Protein AF-A0A319DM84-F1 (afdb_monomer_lite)

Radius of gyration: 21.56 Å; chains: 1; bounding box: 37×44×62 Å

InterPro domains:
  IPR001138 Zn(2)Cys(6) fungal-type DNA-binding domain [PF00172] (10-45)
  IPR001138 Zn(2)Cys(6) fungal-type DNA-binding domain [PS00463] (11-42)
  IPR001138 Zn(2)Cys(6) fungal-type DNA-binding domain [PS50048] (11-44)
  IPR036864 Zn(2)-C6 fungal-type DNA-binding domain superfamily [G3DSA:4.10.240.10] (7-73)
  IPR036864 Zn(2)-C6 fungal-type DNA-binding domain superfamily [SSF57701] (5-51)

Foldseek 3Di:
DPPPPADWDQAFPVCVVVVDDFADPPPDSLDTPVCVVVVHHGHIDGDDDPDDPPCPPPPDPPDDDDDDDDDDDD

Secondary structure (DSSP, 8-state):
-----PPBPSS-HHHHHS-----B-TT-TTSBHHHHHHT-----PBPPPSS-----------------------

Sequence (74 aa):
MTVTKQPRRHACNRCRTHKPRCERSRGNLDVCDRCVRSRLTCVSSPTLPMGRLRSIHTKHRYSRKSYEKQSNID

pLDDT: mean 72.72, std 17.66, range [38.97, 93.62]

Organism: NCBI:txid1448320

Structure (mmCIF, N/CA/C/O backbone):
data_AF-A0A319DM84-F1
#
_entry.id   AF-A0A319DM84-F1
#
loop_
_atom_site.group_PDB
_atom_site.id
_atom_site.type_symbol
_atom_site.label_atom_id
_atom_site.label_alt_id
_atom_site.label_comp_id
_atom_site.label_asym_id
_atom_site.label_entity_id
_atom_site.label_seq_id
_atom_site.pdbx_PDB_ins_code
_atom_site.Cartn_x
_atom_site.Cartn_y
_atom_site.Cartn_z
_atom_site.occupancy
_atom_site.B_iso_or_equiv
_atom_site.auth_seq_id
_atom_site.auth_comp_id
_atom_site.auth_asym_id
_atom_site.auth_atom_id
_atom_site.pdbx_PDB_model_num
ATOM 1 N 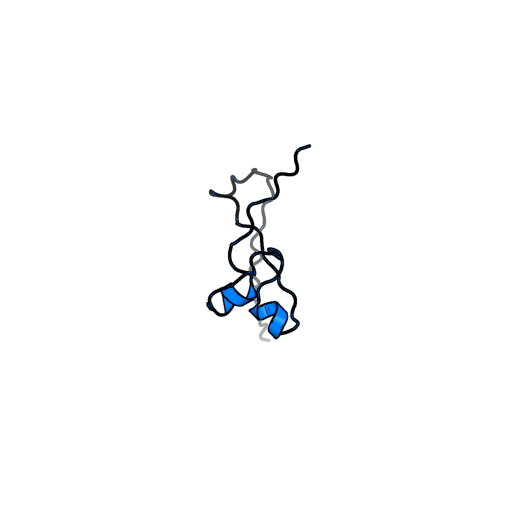N . MET A 1 1 ? -28.223 6.936 -3.813 1.00 38.97 1 MET A N 1
ATOM 2 C CA . MET A 1 1 ? -27.183 6.360 -2.931 1.00 38.97 1 MET A CA 1
ATOM 3 C C . MET A 1 1 ? -25.821 6.604 -3.569 1.00 38.97 1 MET A C 1
ATOM 5 O O . MET A 1 1 ? -25.435 5.869 -4.466 1.00 38.97 1 MET A O 1
ATOM 9 N N . THR A 1 2 ? -25.123 7.679 -3.205 1.00 44.72 2 THR A N 1
ATOM 10 C CA . THR A 1 2 ? -23.769 7.945 -3.711 1.00 44.72 2 THR A CA 1
ATOM 11 C C . THR A 1 2 ? -22.778 7.107 -2.904 1.00 44.72 2 THR A C 1
ATOM 13 O O . THR A 1 2 ? -22.507 7.393 -1.741 1.00 44.72 2 THR A O 1
ATOM 16 N N . VAL A 1 3 ? -22.263 6.023 -3.492 1.00 54.28 3 VAL A N 1
ATOM 17 C CA . VAL A 1 3 ? -21.174 5.234 -2.896 1.00 54.28 3 VAL A CA 1
ATOM 18 C C . VAL A 1 3 ? -19.924 6.109 -2.931 1.00 54.28 3 VAL A C 1
ATOM 20 O O . VAL A 1 3 ? -19.213 6.165 -3.933 1.00 54.28 3 VAL A O 1
ATOM 23 N N . THR A 1 4 ? -19.678 6.860 -1.859 1.00 52.78 4 THR A N 1
ATOM 24 C CA . THR A 1 4 ? -18.439 7.615 -1.693 1.00 52.78 4 THR A CA 1
ATOM 25 C C . THR A 1 4 ? -17.296 6.606 -1.642 1.00 52.78 4 THR A C 1
ATOM 27 O O . THR A 1 4 ? -17.111 5.874 -0.670 1.00 52.78 4 THR A O 1
ATOM 30 N N . LYS A 1 5 ? -16.556 6.493 -2.750 1.00 58.41 5 LYS A N 1
ATOM 31 C CA . LYS A 1 5 ?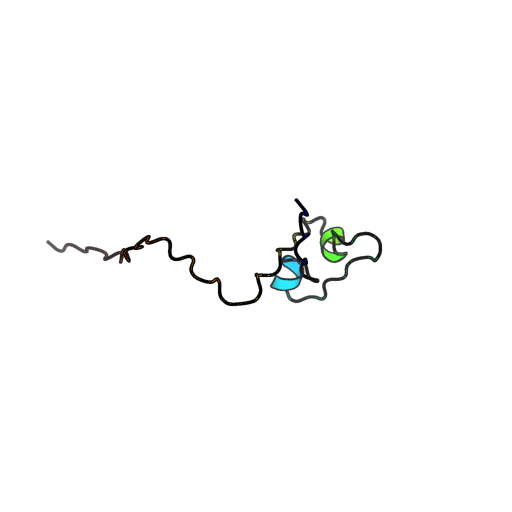 -15.373 5.637 -2.861 1.00 58.41 5 LYS A CA 1
ATOM 32 C C . LYS A 1 5 ? -14.393 6.132 -1.797 1.00 58.41 5 LYS A C 1
ATOM 34 O O . LYS A 1 5 ? -13.792 7.190 -1.968 1.00 58.41 5 LYS A O 1
ATOM 39 N N . GLN A 1 6 ? -14.311 5.431 -0.663 1.00 60.53 6 GLN A N 1
ATOM 40 C CA . GLN A 1 6 ? -13.486 5.890 0.451 1.00 60.53 6 GLN A CA 1
ATOM 41 C C . GLN A 1 6 ? -12.054 6.145 -0.035 1.00 60.53 6 GLN A C 1
ATOM 43 O O . GLN A 1 6 ? -11.539 5.350 -0.835 1.00 60.53 6 GLN A O 1
ATOM 48 N N . PRO A 1 7 ? -11.409 7.232 0.423 1.00 62.72 7 PRO A N 1
ATOM 49 C CA . PRO A 1 7 ? -10.060 7.559 -0.001 1.00 62.72 7 PRO A CA 1
ATOM 50 C C . PRO A 1 7 ? -9.134 6.384 0.323 1.00 62.72 7 PRO A C 1
ATOM 52 O O . PRO A 1 7 ? -8.972 5.969 1.470 1.00 62.72 7 PRO A O 1
ATOM 55 N N . ARG A 1 8 ? -8.554 5.781 -0.714 1.00 66.75 8 ARG A N 1
ATOM 56 C CA . ARG A 1 8 ? -7.602 4.683 -0.545 1.00 66.75 8 ARG A CA 1
ATOM 57 C C . ARG A 1 8 ? -6.252 5.249 -0.132 1.00 66.75 8 ARG A C 1
ATOM 59 O O . ARG A 1 8 ? -5.863 6.342 -0.536 1.00 66.75 8 ARG A O 1
ATOM 66 N N . ARG A 1 9 ? -5.503 4.482 0.658 1.00 74.00 9 ARG A N 1
ATOM 67 C CA . ARG A 1 9 ? -4.134 4.855 1.030 1.00 74.00 9 ARG A CA 1
ATOM 68 C C . ARG A 1 9 ? -3.223 4.870 -0.201 1.00 74.00 9 ARG A C 1
ATOM 70 O O . ARG A 1 9 ? -3.289 3.984 -1.057 1.00 74.00 9 ARG A O 1
ATOM 77 N N . HIS A 1 10 ? -2.301 5.834 -0.232 1.00 82.31 10 HIS A N 1
ATOM 78 C CA . HIS A 1 10 ? -1.301 5.956 -1.297 1.00 82.31 10 HIS A CA 1
ATOM 79 C C . HIS A 1 10 ? -0.357 4.738 -1.386 1.00 82.31 10 HIS A C 1
ATOM 81 O O . HIS A 1 10 ? 0.128 4.418 -2.464 1.00 82.31 10 HIS A O 1
ATOM 87 N N . ALA A 1 11 ? -0.110 4.022 -0.285 1.00 90.44 11 ALA A N 1
ATOM 88 C CA . ALA A 1 11 ? 0.710 2.808 -0.277 1.00 90.44 11 ALA A CA 1
ATOM 89 C C . ALA A 1 11 ? -0.135 1.543 -0.054 1.00 90.44 11 ALA A C 1
ATOM 91 O O . ALA A 1 11 ? -1.074 1.562 0.744 1.00 90.44 11 ALA A O 1
ATOM 92 N N . CYS A 1 12 ? 0.224 0.440 -0.722 1.00 92.31 12 CYS A N 1
ATOM 93 C CA . CYS A 1 12 ? -0.358 -0.879 -0.459 1.00 92.31 12 CYS A CA 1
ATOM 94 C C . CYS A 1 12 ? 0.131 -1.451 0.885 1.00 92.31 12 CYS A C 1
ATOM 96 O O . CYS A 1 12 ? 1.143 -1.008 1.436 1.00 92.31 12 CYS A O 1
ATOM 98 N N . ASN A 1 13 ? -0.561 -2.469 1.400 1.00 92.06 13 ASN A N 1
ATOM 99 C CA . ASN A 1 13 ? -0.266 -3.065 2.706 1.00 92.06 13 ASN A CA 1
ATOM 100 C C . ASN A 1 13 ? 1.171 -3.595 2.786 1.00 92.06 13 ASN A C 1
ATOM 102 O O . ASN A 1 13 ? 1.869 -3.329 3.758 1.00 92.06 13 ASN A O 1
ATOM 106 N N . ARG A 1 14 ? 1.657 -4.257 1.730 1.00 93.44 14 ARG A N 1
ATOM 107 C CA . ARG A 1 14 ? 3.012 -4.826 1.693 1.00 93.44 14 ARG A CA 1
ATOM 108 C C . ARG A 1 14 ? 4.094 -3.747 1.732 1.00 93.44 14 ARG A C 1
ATOM 110 O O . ARG A 1 14 ? 5.010 -3.821 2.546 1.00 93.44 14 ARG A O 1
ATOM 117 N N . CYS A 1 15 ? 3.966 -2.710 0.905 1.00 93.62 15 CYS A N 1
ATOM 118 C CA . CYS A 1 15 ? 4.905 -1.588 0.928 1.00 93.62 15 CYS A CA 1
ATOM 119 C C . CYS A 1 15 ? 4.838 -0.805 2.245 1.00 93.62 15 CYS A C 1
ATOM 121 O O . CYS A 1 15 ? 5.827 -0.226 2.673 1.00 93.62 15 CYS A O 1
ATOM 123 N N . ARG A 1 16 ? 3.696 -0.818 2.933 1.00 92.44 16 ARG A N 1
ATOM 124 C CA . ARG A 1 16 ? 3.576 -0.210 4.256 1.00 92.44 16 ARG A CA 1
ATOM 125 C C . ARG A 1 16 ? 4.279 -1.034 5.338 1.00 92.44 16 ARG A C 1
ATOM 127 O O . ARG A 1 16 ? 5.016 -0.458 6.130 1.00 92.44 16 ARG A O 1
ATOM 134 N N . THR A 1 17 ? 4.089 -2.354 5.350 1.00 92.56 17 THR A N 1
ATOM 135 C CA . THR A 1 17 ? 4.715 -3.267 6.323 1.00 92.56 17 THR A CA 1
ATOM 136 C C . THR A 1 17 ? 6.233 -3.262 6.204 1.00 92.56 17 THR A C 1
ATOM 138 O O . THR A 1 17 ? 6.931 -3.132 7.202 1.00 92.56 17 THR A O 1
ATOM 141 N N . HIS A 1 18 ? 6.751 -3.346 4.979 1.00 93.25 18 HIS A N 1
ATOM 142 C CA . HIS A 1 18 ? 8.196 -3.392 4.746 1.00 93.25 18 HIS A CA 1
ATOM 143 C C . HIS A 1 18 ? 8.841 -2.001 4.636 1.00 93.25 18 HIS A C 1
ATOM 145 O O . HIS A 1 18 ? 10.051 -1.903 4.457 1.00 93.25 18 HIS A O 1
ATOM 151 N N . LYS A 1 19 ? 8.032 -0.932 4.682 1.00 92.50 19 LYS A N 1
ATOM 152 C CA . LYS A 1 19 ? 8.419 0.476 4.497 1.00 92.50 19 LYS A CA 1
ATOM 153 C C . LYS A 1 19 ? 9.115 0.889 3.178 1.00 92.50 19 LYS A C 1
ATOM 155 O O . LYS A 1 19 ? 9.680 1.982 3.163 1.00 92.50 19 LYS A O 1
ATOM 160 N N . PRO A 1 20 ? 9.100 0.154 2.046 1.00 91.38 20 PRO A N 1
ATOM 161 C CA . PRO A 1 20 ? 9.583 0.742 0.804 1.00 91.38 20 PRO A CA 1
ATOM 162 C C . PRO A 1 20 ? 8.621 1.780 0.217 1.00 91.38 20 PRO A C 1
ATOM 164 O O . PRO A 1 20 ? 7.412 1.758 0.466 1.00 91.38 20 PRO A O 1
ATOM 167 N N . ARG A 1 21 ? 9.139 2.612 -0.695 1.00 90.94 21 ARG A N 1
ATOM 168 C CA . ARG A 1 21 ? 8.308 3.460 -1.556 1.00 90.94 21 ARG A CA 1
ATOM 169 C C . ARG A 1 21 ? 7.333 2.599 -2.369 1.00 90.94 21 ARG A C 1
ATOM 171 O O . ARG A 1 21 ? 7.725 1.621 -3.011 1.00 90.94 21 ARG A O 1
ATOM 178 N N . CYS A 1 22 ? 6.052 2.959 -2.320 1.00 92.12 22 CYS A N 1
ATOM 179 C CA . CYS A 1 22 ? 5.004 2.331 -3.117 1.00 92.12 22 CYS A CA 1
ATOM 180 C C . CYS A 1 22 ? 4.796 3.142 -4.398 1.00 92.12 22 CYS A C 1
ATOM 182 O O . CYS A 1 22 ? 4.155 4.189 -4.355 1.00 92.12 22 CYS A O 1
ATOM 184 N N . GLU A 1 23 ? 5.340 2.660 -5.513 1.00 90.50 23 GLU A N 1
ATOM 185 C CA . GLU A 1 23 ? 5.200 3.294 -6.828 1.00 90.50 23 GLU A CA 1
ATOM 186 C C . GLU A 1 23 ? 4.055 2.641 -7.603 1.00 90.50 23 GLU A C 1
ATOM 188 O O . GLU A 1 23 ? 4.032 1.424 -7.796 1.00 90.50 23 GLU A O 1
ATOM 193 N N . ARG A 1 24 ? 3.058 3.450 -7.970 1.00 87.06 24 ARG A N 1
ATOM 194 C CA . ARG A 1 24 ? 1.941 3.047 -8.827 1.00 87.06 24 ARG A CA 1
ATOM 195 C C . ARG A 1 24 ? 2.134 3.686 -10.188 1.00 87.06 24 ARG A C 1
ATOM 197 O O . ARG A 1 24 ? 2.225 4.910 -10.275 1.00 87.06 24 ARG A O 1
ATOM 204 N N . SER A 1 25 ? 2.183 2.862 -11.228 1.00 76.81 25 SER A N 1
ATOM 205 C CA . SER A 1 25 ? 2.261 3.342 -12.603 1.00 76.81 25 SER A CA 1
ATOM 206 C C . SER A 1 25 ? 1.043 4.202 -12.954 1.00 76.81 25 SER A C 1
ATOM 208 O O . SER A 1 25 ? -0.088 3.887 -12.580 1.00 76.81 25 SER A O 1
ATOM 210 N N . ARG A 1 26 ? 1.269 5.286 -13.709 1.00 66.88 26 ARG A N 1
ATOM 211 C CA . ARG A 1 26 ? 0.266 6.329 -14.010 1.00 66.88 26 ARG A CA 1
ATOM 212 C C . ARG A 1 26 ? -0.971 5.855 -14.798 1.00 66.88 26 ARG A C 1
ATOM 214 O O . ARG A 1 26 ? -1.891 6.644 -14.963 1.00 66.88 26 ARG A O 1
ATOM 221 N N . GLY A 1 27 ? -1.029 4.595 -15.236 1.00 66.44 27 GLY A N 1
ATOM 222 C CA . GLY A 1 27 ? -2.190 4.006 -15.920 1.00 66.44 27 GLY A CA 1
ATOM 223 C C . GLY A 1 27 ? -2.985 2.979 -15.104 1.00 66.44 27 GLY A C 1
ATOM 224 O O . GLY A 1 27 ? -4.097 2.648 -15.487 1.00 66.44 27 GLY A O 1
ATOM 225 N N . ASN A 1 28 ? -2.451 2.480 -13.981 1.00 65.88 28 ASN A N 1
ATOM 226 C CA . ASN A 1 28 ? -3.086 1.435 -13.172 1.00 65.88 28 ASN A CA 1
ATOM 227 C C . ASN A 1 28 ? -2.940 1.756 -11.681 1.00 65.88 28 ASN A C 1
ATOM 229 O O . ASN A 1 28 ? -1.992 1.343 -11.015 1.00 65.88 28 ASN A O 1
ATOM 233 N N . LEU A 1 29 ? -3.910 2.497 -11.143 1.00 73.25 29 LEU A N 1
ATOM 234 C CA . LEU A 1 29 ? -3.923 2.911 -9.735 1.00 73.25 29 LEU A CA 1
ATOM 235 C C . LEU A 1 29 ? -4.166 1.746 -8.759 1.00 73.25 29 LEU A C 1
ATOM 237 O O . LEU A 1 29 ? -3.947 1.893 -7.554 1.00 73.25 29 LEU A O 1
ATOM 241 N N . ASP A 1 30 ? -4.597 0.587 -9.254 1.00 80.38 30 ASP A N 1
ATOM 242 C CA . ASP A 1 30 ? -4.944 -0.557 -8.412 1.00 80.38 30 ASP A CA 1
ATOM 243 C C . ASP A 1 30 ? -3.723 -1.387 -7.982 1.00 80.38 30 ASP A C 1
ATOM 245 O O . ASP A 1 30 ? -3.705 -1.933 -6.873 1.00 80.38 30 ASP A O 1
ATOM 249 N N . VAL A 1 31 ? -2.654 -1.424 -8.788 1.00 88.94 31 VAL A N 1
ATOM 250 C CA . VAL A 1 31 ? -1.487 -2.294 -8.554 1.00 88.94 31 VAL A CA 1
ATOM 251 C C . VAL A 1 31 ? -0.184 -1.492 -8.586 1.00 88.94 31 VAL A C 1
ATOM 253 O O . VAL A 1 31 ? 0.028 -0.670 -9.468 1.00 88.94 31 VAL A O 1
ATOM 256 N N . CYS A 1 32 ? 0.701 -1.711 -7.607 1.00 91.44 32 CYS A N 1
ATOM 257 C CA . CYS A 1 32 ? 2.030 -1.093 -7.585 1.00 91.44 32 CYS A CA 1
ATOM 258 C C . CYS A 1 32 ? 3.078 -1.965 -8.290 1.00 91.44 32 CYS A C 1
ATOM 260 O O . CYS A 1 32 ? 2.978 -3.196 -8.279 1.00 91.44 32 CYS A O 1
ATOM 262 N N . ASP A 1 33 ? 4.132 -1.342 -8.817 1.00 91.44 33 ASP A N 1
ATOM 263 C CA . ASP A 1 33 ? 5.151 -2.010 -9.641 1.00 91.44 33 ASP A CA 1
ATOM 264 C C . ASP A 1 33 ? 5.830 -3.168 -8.892 1.00 91.44 33 ASP A C 1
ATOM 266 O O . ASP A 1 33 ? 6.155 -4.213 -9.453 1.00 91.44 33 ASP A O 1
ATOM 270 N N . ARG A 1 34 ? 5.979 -3.032 -7.571 1.00 92.06 34 ARG A N 1
ATOM 271 C CA . ARG A 1 34 ? 6.569 -4.069 -6.717 1.00 92.06 34 ARG A CA 1
ATOM 272 C C . ARG A 1 34 ? 5.685 -5.311 -6.603 1.00 92.06 34 ARG A C 1
ATOM 274 O O . ARG A 1 34 ? 6.197 -6.428 -6.621 1.00 92.06 34 ARG A O 1
ATOM 281 N N . CYS A 1 35 ? 4.371 -5.126 -6.490 1.00 92.81 35 CYS A N 1
ATOM 282 C CA . CYS A 1 35 ? 3.421 -6.2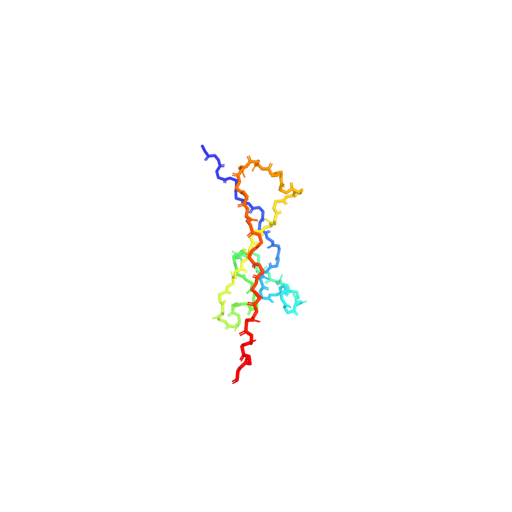35 -6.477 1.00 92.81 35 CYS A CA 1
ATOM 283 C C . CYS A 1 35 ? 3.347 -6.920 -7.846 1.00 92.81 35 CYS A C 1
ATOM 285 O O . CYS A 1 35 ? 3.344 -8.148 -7.878 1.00 92.81 35 CYS A O 1
ATOM 287 N N . VAL A 1 36 ? 3.399 -6.156 -8.948 1.00 92.12 36 VAL A N 1
ATOM 288 C CA . VAL A 1 36 ? 3.482 -6.704 -10.316 1.00 92.12 36 VAL A CA 1
ATOM 289 C C . VAL A 1 36 ? 4.728 -7.575 -10.473 1.00 92.12 36 VAL A C 1
ATOM 291 O O . VAL A 1 36 ? 4.624 -8.742 -10.840 1.00 92.12 36 VAL A O 1
ATOM 294 N N . ARG A 1 37 ? 5.908 -7.049 -10.114 1.00 92.50 37 ARG A N 1
ATOM 295 C CA . ARG A 1 37 ? 7.185 -7.777 -10.229 1.00 92.50 37 ARG A CA 1
ATOM 296 C C . ARG A 1 37 ? 7.229 -9.036 -9.369 1.00 92.50 37 ARG A C 1
ATOM 298 O O . ARG A 1 37 ? 7.808 -10.031 -9.780 1.00 92.50 37 ARG A O 1
ATOM 305 N N . SER A 1 38 ? 6.615 -9.003 -8.186 1.00 92.06 38 SER A N 1
ATOM 306 C CA . SER A 1 38 ? 6.499 -10.184 -7.322 1.00 92.06 38 SER A CA 1
ATOM 307 C C . SER A 1 38 ? 5.370 -11.140 -7.716 1.00 92.06 38 SER A C 1
ATOM 309 O O . SER A 1 38 ? 5.271 -12.192 -7.097 1.00 92.06 38 SER A O 1
ATOM 311 N N . ARG A 1 39 ? 4.497 -10.778 -8.668 1.00 92.06 39 ARG A N 1
ATOM 312 C CA . ARG A 1 39 ? 3.261 -11.514 -8.994 1.00 92.06 39 ARG A CA 1
ATOM 313 C C . ARG A 1 39 ? 2.388 -11.796 -7.762 1.00 92.06 39 ARG A C 1
ATOM 315 O O . ARG A 1 39 ? 1.814 -12.869 -7.622 1.00 92.06 39 ARG A O 1
ATOM 322 N N . LEU A 1 40 ? 2.310 -10.828 -6.850 1.00 90.56 40 LEU A N 1
ATOM 323 C CA . LEU A 1 40 ? 1.543 -10.937 -5.607 1.00 90.56 40 LEU A CA 1
ATOM 324 C C . LEU A 1 40 ? 0.372 -9.960 -5.587 1.00 90.56 40 LEU A C 1
ATOM 326 O O . LEU A 1 40 ? 0.431 -8.875 -6.168 1.00 90.56 40 LEU A O 1
ATOM 330 N N . THR A 1 41 ? -0.668 -10.316 -4.836 1.00 91.19 41 THR A N 1
ATOM 331 C CA . THR A 1 41 ? -1.869 -9.495 -4.676 1.00 91.19 41 THR A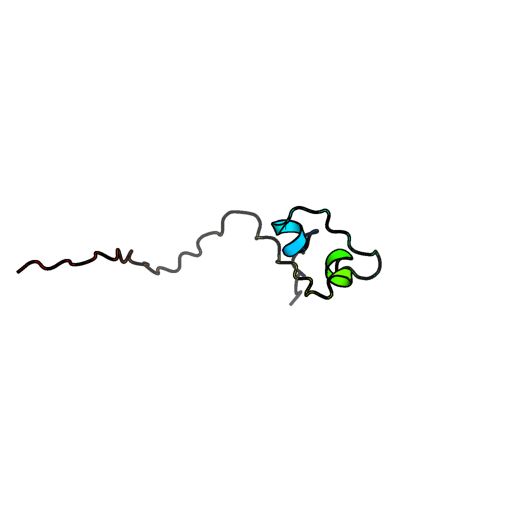 CA 1
ATOM 332 C C . THR A 1 41 ? -1.532 -8.123 -4.088 1.00 91.19 41 THR A C 1
ATOM 334 O O . THR A 1 41 ? -0.918 -8.003 -3.023 1.00 91.19 41 THR A O 1
ATOM 337 N N . CYS A 1 42 ? -1.960 -7.059 -4.769 1.00 92.31 42 CYS A N 1
ATOM 338 C CA . CYS A 1 42 ? -1.777 -5.683 -4.315 1.00 92.31 42 CYS A CA 1
ATOM 339 C C . CYS A 1 42 ? -3.012 -5.198 -3.549 1.00 92.31 42 CYS A C 1
ATOM 341 O O . CYS A 1 42 ? -3.947 -4.648 -4.124 1.00 92.31 42 CYS A O 1
ATOM 343 N N . VAL A 1 43 ? -3.014 -5.387 -2.229 1.00 90.75 43 VAL A N 1
ATOM 344 C CA . VAL A 1 43 ? -4.122 -4.948 -1.367 1.00 90.75 43 VAL A CA 1
ATOM 345 C C . VAL A 1 43 ? -3.837 -3.567 -0.779 1.00 90.75 43 VAL A C 1
ATOM 347 O O . VAL A 1 43 ? -2.759 -3.323 -0.233 1.00 90.75 43 VAL A O 1
ATOM 350 N N . SER A 1 44 ? -4.821 -2.668 -0.854 1.00 88.69 44 SER A N 1
ATOM 351 C CA . SER A 1 44 ? -4.799 -1.367 -0.172 1.00 88.69 44 SER A CA 1
ATOM 352 C C . SER A 1 44 ? -5.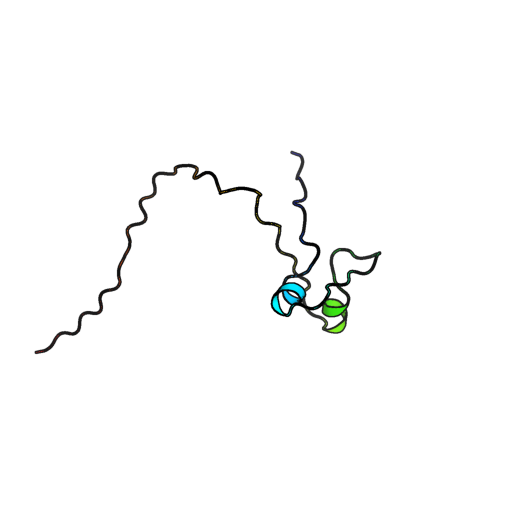992 -1.253 0.753 1.00 88.69 44 SER A C 1
ATOM 354 O O . SER A 1 44 ? -7.120 -1.096 0.290 1.00 88.69 44 SER A O 1
ATOM 356 N N . SER A 1 45 ? -5.742 -1.326 2.058 1.00 84.06 45 SER A N 1
ATOM 357 C CA . SER A 1 45 ? -6.800 -1.115 3.039 1.00 84.06 45 SER A CA 1
ATOM 358 C C . SER A 1 45 ? -7.300 0.337 2.998 1.00 84.06 45 SER A C 1
ATOM 360 O O . SER A 1 45 ? -6.498 1.253 2.754 1.00 84.06 45 SER A O 1
ATOM 362 N N . PRO A 1 46 ? -8.598 0.574 3.260 1.00 82.62 46 PRO A N 1
ATOM 363 C CA . PRO A 1 46 ? -9.133 1.925 3.379 1.00 82.62 46 PRO A CA 1
ATOM 364 C C . PRO A 1 46 ? -8.395 2.721 4.469 1.00 82.62 46 PRO A C 1
ATOM 366 O O . PRO A 1 46 ? -7.751 2.168 5.378 1.00 82.62 46 PRO A O 1
ATOM 369 N N . THR A 1 47 ? -8.426 4.048 4.367 1.00 78.31 47 THR A N 1
ATOM 370 C CA . THR A 1 47 ? -8.055 4.889 5.506 1.00 78.31 47 THR A CA 1
ATOM 371 C C . THR A 1 47 ? -9.035 4.654 6.646 1.00 78.31 47 THR A C 1
ATOM 373 O O . THR A 1 47 ? -10.210 4.366 6.438 1.00 78.31 47 THR A O 1
ATOM 376 N N . LEU A 1 48 ? -8.521 4.725 7.874 1.00 78.25 48 LEU A N 1
ATOM 377 C CA . LEU A 1 48 ? -9.413 4.727 9.025 1.00 78.25 48 LEU A CA 1
ATOM 378 C C . LEU A 1 48 ? -10.229 6.025 8.979 1.00 78.25 48 LEU A C 1
ATOM 380 O O . LEU A 1 48 ? -9.676 7.050 8.557 1.00 78.25 48 LEU A O 1
ATOM 384 N N . PRO A 1 49 ? -11.508 5.990 9.387 1.00 73.56 49 PRO A N 1
ATOM 385 C CA . PRO A 1 49 ? -12.301 7.201 9.493 1.00 73.56 49 PRO A CA 1
ATOM 386 C C . PRO A 1 49 ? -11.574 8.210 10.384 1.00 73.56 49 PRO A C 1
ATOM 388 O O . PRO A 1 49 ? -10.924 7.845 11.367 1.00 73.56 49 PRO A O 1
ATOM 391 N N . MET A 1 50 ? -11.651 9.480 10.001 1.00 73.38 50 MET A N 1
ATOM 392 C CA . MET A 1 50 ? -11.086 10.561 10.796 1.00 73.38 50 MET A CA 1
ATOM 393 C C . MET A 1 50 ? -11.899 10.746 12.076 1.00 73.38 50 MET A C 1
ATOM 395 O O . MET A 1 50 ? -13.128 10.777 12.047 1.00 73.38 50 MET A O 1
ATOM 399 N N . GLY A 1 51 ? -11.188 10.884 13.195 1.00 77.50 51 GLY A N 1
ATOM 400 C CA . GLY A 1 51 ? -11.772 11.064 14.519 1.00 77.50 51 GLY A CA 1
ATOM 401 C C . GLY A 1 51 ? -11.914 9.773 15.328 1.00 77.50 51 GLY A C 1
ATOM 402 O O . GLY A 1 51 ? -11.721 8.657 14.847 1.00 77.50 51 GLY A O 1
ATOM 403 N N . ARG A 1 52 ? -12.240 9.939 16.611 1.00 73.88 52 ARG A N 1
ATOM 404 C CA . ARG A 1 52 ? -12.606 8.831 17.496 1.00 73.88 52 ARG A CA 1
ATOM 405 C C . ARG A 1 52 ? -13.945 8.280 17.002 1.00 73.88 52 ARG A C 1
ATOM 407 O O . ARG A 1 52 ? -14.876 9.065 16.817 1.00 73.88 52 ARG A O 1
ATOM 414 N N . LEU A 1 53 ? -14.050 6.961 16.811 1.00 68.00 53 LEU A N 1
ATOM 415 C CA . LEU A 1 53 ? -15.343 6.289 16.649 1.00 68.00 53 LEU A CA 1
ATOM 416 C C . LEU A 1 53 ? -16.242 6.791 17.782 1.00 68.00 53 LEU A C 1
ATOM 418 O O . LEU A 1 53 ? -15.973 6.510 18.953 1.00 68.00 53 LEU A O 1
ATOM 422 N N . ARG A 1 54 ? -17.251 7.609 17.455 1.00 63.00 54 ARG A N 1
ATOM 423 C CA . ARG A 1 54 ? -18.274 7.968 18.432 1.00 63.00 54 ARG A CA 1
ATOM 424 C C . ARG A 1 54 ? -18.913 6.642 18.795 1.00 63.00 54 ARG A C 1
ATOM 426 O O . ARG A 1 54 ? -19.473 5.988 17.921 1.00 63.00 54 ARG A O 1
ATOM 433 N N . SER A 1 55 ? -18.720 6.214 20.040 1.00 60.19 55 SER A N 1
ATOM 434 C CA . SER A 1 55 ? -19.399 5.050 20.589 1.00 60.19 55 SER A CA 1
ATOM 435 C C . SER A 1 55 ? -20.889 5.295 20.392 1.00 60.19 55 SER A C 1
ATOM 437 O O . SER A 1 55 ? -21.497 6.080 21.118 1.00 60.19 55 SER A O 1
ATOM 439 N N . ILE A 1 56 ? -21.460 4.704 19.343 1.00 61.16 56 ILE A N 1
ATOM 440 C CA . ILE A 1 56 ? -22.898 4.534 19.260 1.00 61.16 56 ILE A CA 1
ATOM 441 C C . ILE A 1 56 ? -23.141 3.537 20.374 1.00 61.16 56 ILE A C 1
ATOM 443 O O . ILE A 1 56 ? -22.728 2.385 20.275 1.00 61.16 56 ILE A O 1
ATOM 447 N N . HIS A 1 57 ? -23.641 4.043 21.492 1.00 56.84 57 HIS A N 1
ATOM 448 C CA . HIS A 1 57 ? -23.824 3.325 22.737 1.00 56.84 57 HIS A CA 1
ATOM 449 C C . HIS A 1 57 ? -24.856 2.204 22.544 1.00 56.84 57 HIS A C 1
ATOM 451 O O . HIS A 1 57 ? -25.988 2.281 23.012 1.00 56.84 57 HIS A O 1
ATOM 457 N N . THR A 1 58 ? -24.482 1.137 21.844 1.00 58.25 58 THR A N 1
ATOM 458 C CA . THR A 1 58 ? -25.155 -0.142 21.967 1.00 58.25 58 THR A CA 1
ATOM 459 C C . THR A 1 58 ? -24.681 -0.693 23.296 1.00 58.25 58 THR A C 1
ATOM 461 O O . THR A 1 58 ? -23.509 -1.043 23.448 1.00 58.25 58 THR A O 1
ATOM 464 N N . LYS A 1 59 ? -25.580 -0.684 24.280 1.00 53.50 59 LYS A N 1
ATOM 465 C CA . LYS A 1 59 ? -25.413 -1.282 25.604 1.00 53.50 59 LYS A CA 1
ATOM 466 C C . LYS A 1 59 ? -25.093 -2.779 25.475 1.00 53.50 59 LYS A C 1
ATOM 468 O O . LYS A 1 59 ? -25.941 -3.615 25.742 1.00 53.50 59 LYS A O 1
ATOM 473 N N . HIS A 1 60 ? -23.880 -3.140 25.085 1.00 57.25 60 HIS A N 1
ATOM 474 C CA . HIS A 1 60 ? -23.389 -4.506 25.177 1.00 57.25 60 HIS A CA 1
ATOM 475 C C . HIS A 1 60 ? -22.192 -4.496 26.115 1.00 57.25 60 HIS A C 1
ATOM 477 O O . HIS A 1 60 ? -21.051 -4.257 25.725 1.00 57.25 60 HIS A O 1
ATOM 483 N N . ARG A 1 61 ? -22.508 -4.715 27.400 1.00 54.69 61 ARG A N 1
ATOM 484 C CA . ARG A 1 61 ? -21.557 -5.108 28.441 1.00 54.69 61 ARG A CA 1
ATOM 485 C C . ARG A 1 61 ? -20.750 -6.299 27.921 1.00 54.69 61 ARG A C 1
ATOM 487 O O . ARG A 1 61 ? -21.238 -7.425 27.966 1.00 54.69 61 ARG A O 1
ATOM 494 N N . TYR A 1 62 ? -19.521 -6.078 27.472 1.00 49.88 62 TYR A N 1
ATOM 495 C CA . TYR A 1 62 ? -18.570 -7.175 27.344 1.00 49.88 62 TYR A CA 1
ATOM 496 C C . TYR A 1 62 ? -17.882 -7.354 28.697 1.00 49.88 62 TYR A C 1
ATOM 498 O O . TYR A 1 62 ? -17.039 -6.554 29.103 1.00 49.88 62 TYR A O 1
ATOM 506 N N . SER A 1 63 ? -18.328 -8.375 29.427 1.00 56.00 63 SER A N 1
ATOM 507 C CA . SER A 1 63 ? -17.699 -8.848 30.657 1.00 56.00 63 SER A CA 1
ATOM 508 C C . SER A 1 63 ? -16.263 -9.291 30.350 1.00 56.00 63 SER A C 1
ATOM 510 O O . SER A 1 63 ? -16.050 -10.088 29.432 1.00 56.00 63 SER A O 1
ATOM 512 N N . ARG A 1 64 ? -15.268 -8.778 31.089 1.00 50.25 64 ARG A N 1
ATOM 513 C CA . ARG A 1 64 ? -13.902 -9.324 31.066 1.00 50.25 64 ARG A CA 1
ATOM 514 C C . ARG A 1 64 ? -13.967 -10.757 31.595 1.00 50.25 64 ARG A C 1
ATOM 516 O O . ARG A 1 64 ? -14.108 -10.951 32.797 1.00 50.25 64 ARG A O 1
ATOM 523 N N . LYS A 1 65 ? -13.831 -11.761 30.729 1.00 45.28 65 LYS A N 1
ATOM 524 C CA . LYS A 1 65 ? -13.437 -13.102 31.175 1.00 45.28 65 LYS A CA 1
ATOM 525 C C . LYS A 1 65 ? -11.918 -13.119 31.336 1.00 45.28 65 LYS A C 1
ATOM 527 O O . LYS A 1 65 ? -11.194 -13.266 30.355 1.00 45.28 65 LYS A O 1
ATOM 532 N N . SER A 1 66 ? -11.457 -12.925 32.568 1.00 46.84 66 SER A N 1
ATOM 533 C CA . SER A 1 66 ? -10.123 -13.346 32.994 1.00 46.84 66 SER A CA 1
ATOM 534 C C . SER A 1 66 ? -10.091 -14.874 32.960 1.00 46.84 66 SER A C 1
ATOM 536 O O . SER A 1 66 ? -10.942 -15.524 33.561 1.00 46.84 66 SER A O 1
ATOM 538 N N . TYR A 1 67 ? -9.163 -15.450 32.209 1.00 57.78 67 TYR A N 1
ATOM 539 C CA . TYR A 1 67 ? -8.844 -16.869 32.302 1.00 57.78 67 TYR A CA 1
ATOM 540 C C . TYR A 1 67 ? -7.951 -17.048 33.536 1.00 57.78 67 TYR A C 1
ATOM 542 O O . TYR A 1 67 ? -6.781 -16.678 33.519 1.00 57.78 67 TYR A O 1
ATOM 550 N N . GLU A 1 68 ? -8.503 -17.570 34.626 1.00 54.62 68 GLU A N 1
ATOM 551 C CA . GLU A 1 68 ? -7.709 -17.988 35.782 1.00 54.62 68 GLU A CA 1
ATOM 552 C C . GLU A 1 68 ? -7.483 -19.502 35.677 1.00 54.62 68 GLU A C 1
ATOM 554 O O . GLU A 1 68 ? -8.429 -20.284 35.578 1.00 54.62 68 GLU A O 1
ATOM 559 N N . LYS A 1 69 ? -6.210 -19.900 35.562 1.00 43.00 69 LYS A N 1
ATOM 560 C CA . LYS A 1 69 ? -5.752 -21.295 35.511 1.00 43.00 69 LYS A CA 1
ATOM 561 C C . LYS A 1 69 ? -5.893 -21.907 36.907 1.00 43.00 69 LYS A C 1
ATOM 563 O O . LYS A 1 69 ? -5.174 -21.496 37.809 1.00 43.00 69 LYS A O 1
ATOM 568 N N . GLN A 1 70 ? -6.738 -22.923 37.060 1.00 49.81 70 GLN A N 1
ATOM 569 C CA . GLN A 1 70 ? -6.808 -23.725 38.282 1.00 49.81 70 GLN A CA 1
ATOM 570 C C . GLN A 1 70 ? -5.708 -24.804 38.260 1.00 49.81 70 GLN A C 1
ATOM 572 O O . GLN A 1 70 ? -5.788 -25.749 37.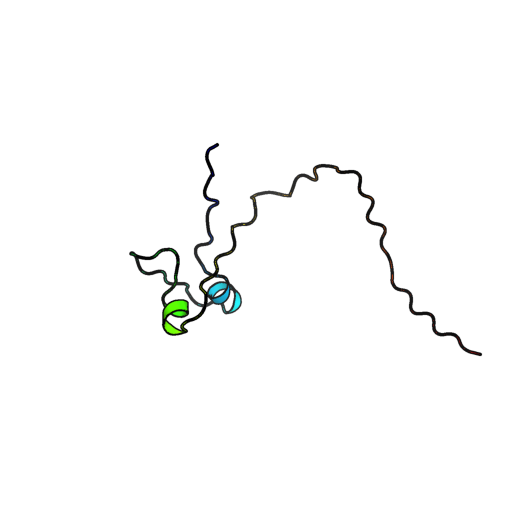477 1.00 49.81 70 GLN A O 1
ATOM 577 N N . SER A 1 71 ? -4.681 -24.675 39.103 1.00 46.06 71 SER A N 1
ATOM 578 C CA . SER A 1 71 ? -3.857 -25.812 39.534 1.00 46.06 71 SER A CA 1
ATOM 579 C C . SER A 1 71 ? -4.484 -26.385 40.804 1.00 46.06 71 SER A C 1
ATOM 581 O O . SER A 1 71 ? -4.499 -25.697 41.823 1.00 46.06 71 SER A O 1
ATOM 583 N N . ASN A 1 72 ? -5.016 -27.606 40.753 1.00 51.28 72 ASN A N 1
ATOM 584 C CA . ASN A 1 72 ? -5.351 -28.353 41.965 1.00 51.28 72 ASN A CA 1
ATOM 585 C C . ASN A 1 72 ? -4.123 -29.171 42.374 1.00 51.28 72 ASN A C 1
ATOM 587 O O . ASN A 1 72 ? -3.569 -29.903 41.555 1.00 51.28 72 ASN A O 1
ATOM 591 N N . ILE A 1 73 ? -3.709 -28.986 43.621 1.00 42.78 73 ILE A N 1
ATOM 592 C CA . ILE A 1 73 ? -2.878 -29.914 44.382 1.00 42.78 73 ILE A CA 1
ATOM 593 C C . ILE A 1 73 ? -3.855 -30.727 45.231 1.00 42.78 73 ILE A C 1
ATOM 595 O O . ILE A 1 73 ? -4.643 -30.127 45.962 1.00 42.78 73 ILE A O 1
ATOM 599 N N . ASP A 1 74 ? -3.798 -32.048 45.090 1.00 44.66 74 ASP A N 1
ATOM 600 C CA . ASP A 1 74 ? -4.013 -33.023 46.165 1.00 44.66 74 ASP A CA 1
ATOM 601 C C . ASP A 1 74 ? -2.910 -34.081 46.023 1.00 44.66 74 ASP A C 1
ATOM 603 O O . ASP A 1 74 ? -2.749 -34.589 44.884 1.00 44.66 74 ASP A O 1
#